Protein AF-0000000066423997 (afdb_homodimer)

pLDDT: mean 92.12, std 12.65, range [49.78, 98.69]

Radius of gyration: 15.29 Å; Cα contacts (8 Å, |Δi|>4): 225; chains: 2; bounding box: 34×42×29 Å

Solvent-accessible surface area (backbone atoms only — not comparable to full-atom values): 7311 Å² total; per-residue (Å²): 111,68,66,62,54,54,56,70,49,22,7,72,82,79,64,67,49,56,46,35,30,30,34,28,83,81,26,38,47,41,27,20,66,71,60,44,55,60,49,66,69,44,59,75,93,70,28,45,41,92,85,78,58,48,65,55,78,47,75,43,70,52,41,120,112,68,67,62,54,54,58,70,50,24,7,72,83,79,63,67,48,57,46,35,30,29,34,26,82,81,27,38,48,41,27,22,68,70,60,43,55,59,50,67,69,45,58,73,94,69,29,46,40,90,85,78,58,49,65,54,76,46,74,43,71,53,40,121

Organism: Mus musculus (NCBI:txid10090)

Secondary structure (DSSP, 8-state):
-HHHHHHHTB-TTTSSSBP-EEEETTTEEEE-HHHHHHHHTS-GGG-B-TTT-PBP-EEEE-B-/-HHHHHHHTB-TTTSSSBP-EEEETTTEEEE-HHHHHHHHTS-GGG-B-TTT-PBP-EEEE-B-

Structure (mmCIF, N/CA/C/O backbone):
data_AF-0000000066423997-model_v1
#
loop_
_entity.id
_entity.type
_entity.pdbx_description
1 polymer 'E3 ubiquitin-protein ligase RNF26'
#
loop_
_atom_site.group_PDB
_atom_site.id
_atom_site.type_symbol
_atom_site.label_atom_id
_atom_site.label_alt_id
_atom_site.label_comp_id
_atom_site.label_asym_id
_atom_site.label_entity_id
_atom_site.label_seq_id
_atom_site.pdbx_PDB_ins_code
_atom_site.Cartn_x
_atom_site.Cartn_y
_atom_site.Cartn_z
_atom_site.occupancy
_atom_site.B_iso_or_equiv
_atom_site.auth_seq_id
_atom_site.auth_comp_id
_atom_site.auth_asym_id
_atom_site.auth_atom_id
_atom_site.pdbx_PDB_model_num
ATOM 1 N N . MET A 1 1 ? -22.25 -0.874 8.453 1 52.28 1 MET A N 1
ATOM 2 C CA . MET A 1 1 ? -21 -1.604 8.328 1 52.28 1 MET A CA 1
ATOM 3 C C . MET A 1 1 ? -20.281 -1.254 7.027 1 52.28 1 MET A C 1
ATOM 5 O O . MET A 1 1 ? -19.078 -1.011 7.016 1 52.28 1 MET A O 1
ATOM 9 N N . LEU A 1 2 ? -21.062 -1.068 5.938 1 50.59 2 LEU A N 1
ATOM 10 C CA . LEU A 1 2 ? -20.484 -0.708 4.645 1 50.59 2 L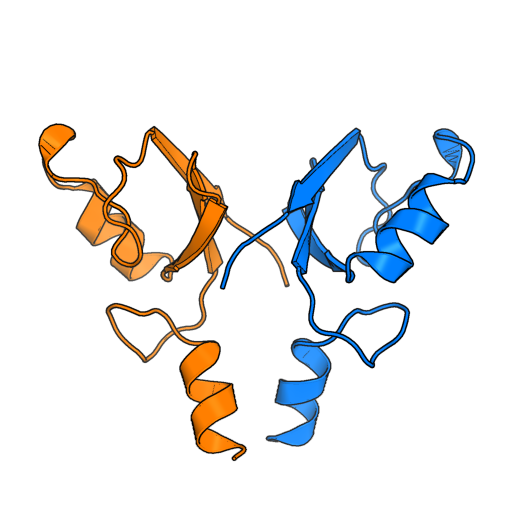EU A CA 1
ATOM 11 C C . LEU A 1 2 ? -19.859 0.681 4.691 1 50.59 2 LEU A C 1
ATOM 13 O O . LEU A 1 2 ? -18.75 0.88 4.207 1 50.59 2 LEU A O 1
ATOM 17 N N . LYS A 1 3 ? -20.469 1.646 5.34 1 58.78 3 LYS A N 1
ATOM 18 C CA . LYS A 1 3 ? -19.969 3.016 5.41 1 58.78 3 LYS A CA 1
ATOM 19 C C . LYS A 1 3 ? -18.625 3.074 6.129 1 58.78 3 LYS A C 1
ATOM 21 O O . LYS A 1 3 ? -17.734 3.812 5.719 1 58.78 3 LYS A O 1
ATOM 26 N N . GLU A 1 4 ? -18.547 2.336 7.254 1 61.56 4 GLU A N 1
ATOM 27 C CA . GLU A 1 4 ? -17.297 2.285 8.023 1 61.56 4 GLU A CA 1
ATOM 28 C C . GLU A 1 4 ? -16.156 1.7 7.188 1 61.56 4 GLU A C 1
ATOM 30 O O . GLU A 1 4 ? -15.023 2.174 7.266 1 61.56 4 GLU A O 1
ATOM 35 N N . GLN A 1 5 ? -16.578 0.732 6.426 1 61.34 5 GLN A N 1
ATOM 36 C CA . GLN A 1 5 ? -15.57 0.101 5.586 1 61.34 5 GLN A CA 1
ATOM 37 C C . GLN A 1 5 ? -15.086 1.056 4.496 1 61.34 5 GLN A C 1
ATOM 39 O O . GLN A 1 5 ? -13.891 1.083 4.176 1 61.34 5 GLN A O 1
ATOM 44 N N . GLU A 1 6 ? -15.938 1.789 3.893 1 62.06 6 GLU A N 1
ATOM 45 C CA . GLU A 1 6 ? -15.578 2.762 2.867 1 62.06 6 GLU A CA 1
ATOM 46 C C . GLU A 1 6 ? -14.68 3.854 3.436 1 62.06 6 GLU A C 1
ATOM 48 O O . GLU A 1 6 ? -13.719 4.273 2.787 1 62.06 6 GLU A O 1
ATOM 53 N N . GLU A 1 7 ? -14.945 4.32 4.641 1 62.72 7 GLU A N 1
ATOM 54 C CA . GLU A 1 7 ? -14.156 5.383 5.262 1 62.72 7 GLU A CA 1
ATOM 55 C C . GLU A 1 7 ? -12.734 4.91 5.566 1 62.72 7 GLU A C 1
ATOM 57 O O . GLU A 1 7 ? -11.805 5.715 5.574 1 62.72 7 GLU A O 1
ATOM 62 N N . ARG A 1 8 ? -12.68 3.594 5.75 1 71.56 8 ARG A N 1
ATOM 63 C CA . ARG A 1 8 ? -11.367 3.037 6.059 1 71.56 8 ARG A CA 1
ATOM 64 C C . ARG A 1 8 ? -10.484 3 4.816 1 71.56 8 ARG A C 1
ATOM 66 O O . ARG A 1 8 ? -9.258 3.002 4.918 1 71.56 8 ARG A O 1
ATOM 73 N N . LYS A 1 9 ? -11.125 3.348 3.709 1 81.56 9 LYS A N 1
ATOM 74 C CA . LYS A 1 9 ? -10.398 3.244 2.451 1 81.56 9 LYS A CA 1
ATOM 75 C C . LYS A 1 9 ? -9.984 4.621 1.936 1 81.56 9 LYS A C 1
ATOM 77 O O . LYS A 1 9 ? -9.242 4.73 0.958 1 81.56 9 LYS A O 1
ATOM 82 N N . LYS A 1 10 ? -10.438 5.605 2.707 1 92.88 10 LYS A N 1
ATOM 83 C CA . LYS A 1 10 ? -10.203 6.961 2.221 1 92.88 10 LYS A CA 1
ATOM 84 C C . LYS A 1 10 ? -9.031 7.609 2.951 1 92.88 10 LYS A C 1
ATOM 86 O O . LYS A 1 10 ? -8.68 7.199 4.059 1 92.88 10 LYS A O 1
ATOM 91 N N . CYS A 1 11 ? -8.414 8.578 2.264 1 96.38 11 CYS A N 1
ATOM 92 C CA . CYS A 1 11 ? -7.363 9.406 2.844 1 96.38 11 CYS A CA 1
ATOM 93 C C . CYS A 1 11 ? -7.762 9.906 4.227 1 96.38 11 CYS A C 1
ATOM 95 O O . CYS A 1 11 ? -8.875 10.406 4.418 1 96.38 11 CYS A O 1
ATOM 97 N N . VAL A 1 12 ? -6.828 9.828 5.18 1 96.5 12 VAL A N 1
ATOM 98 C CA . VAL A 1 12 ? -7.172 10.125 6.566 1 96.5 12 VAL A CA 1
ATOM 99 C C . VAL A 1 12 ? -7.258 11.641 6.766 1 96.5 12 VAL A C 1
ATOM 101 O O . VAL A 1 12 ? -7.836 12.109 7.75 1 96.5 12 VAL A O 1
ATOM 104 N N . ILE A 1 13 ? -6.684 12.352 5.895 1 96.56 13 ILE A N 1
ATOM 105 C CA . ILE A 1 13 ? -6.66 13.805 6.035 1 96.56 13 ILE A CA 1
ATOM 106 C C . ILE A 1 13 ? -7.91 14.406 5.395 1 96.56 13 ILE A C 1
ATOM 108 O O . ILE A 1 13 ? -8.68 15.109 6.055 1 96.56 13 ILE A O 1
ATOM 112 N N . CYS A 1 14 ? -8.133 14.148 4.02 1 97.25 14 CYS A N 1
ATOM 113 C CA . CYS A 1 14 ? -9.25 14.781 3.322 1 97.25 14 CYS A CA 1
ATOM 114 C C . CYS A 1 14 ? -10.531 13.977 3.486 1 97.25 14 CYS A C 1
ATOM 116 O O . CYS A 1 14 ? -11.625 14.477 3.23 1 97.25 14 CYS A O 1
ATOM 118 N N . GLN A 1 15 ? -10.398 12.664 3.76 1 94.75 15 GLN A N 1
ATOM 119 C CA . GLN A 1 15 ? -11.508 11.734 3.936 1 94.75 15 GLN A CA 1
ATOM 120 C C . GLN A 1 15 ? -12.391 11.68 2.688 1 94.75 15 GLN A C 1
ATOM 122 O O . GLN A 1 15 ? -13.586 11.391 2.773 1 94.75 15 GLN A O 1
ATOM 127 N N . ASP A 1 16 ? -11.797 12.039 1.655 1 94.94 16 ASP A N 1
ATOM 128 C CA . ASP A 1 16 ? -12.547 12.109 0.406 1 94.94 16 ASP A CA 1
ATOM 129 C C . ASP A 1 16 ? -11.922 11.227 -0.665 1 94.94 16 ASP A C 1
ATOM 131 O O . ASP A 1 16 ? -12.586 10.352 -1.229 1 94.94 16 ASP A O 1
ATOM 135 N N . GLN A 1 17 ? -10.703 11.398 -0.923 1 95.38 17 GLN A N 1
ATOM 136 C CA . GLN A 1 17 ? -10 10.648 -1.963 1 95.38 17 GLN A CA 1
ATOM 137 C C . GLN A 1 17 ? -9.492 9.312 -1.434 1 95.38 17 GLN A C 1
ATOM 139 O O . GLN A 1 17 ? -9.312 9.148 -0.226 1 95.38 17 GLN A O 1
ATOM 144 N N . SER A 1 18 ? -9.203 8.383 -2.35 1 92.38 18 SER A N 1
ATOM 145 C CA . SER A 1 18 ? -8.648 7.082 -1.992 1 92.38 18 SER A CA 1
ATOM 146 C C . SER A 1 18 ? -7.203 7.203 -1.522 1 92.38 18 SER A C 1
ATOM 148 O O . SER A 1 18 ? -6.477 8.102 -1.96 1 92.38 18 SER A O 1
ATOM 150 N N . LYS A 1 19 ? -6.832 6.262 -0.652 1 94.38 19 LYS A N 1
ATOM 151 C CA . LYS A 1 19 ? -5.434 6.168 -0.242 1 94.38 19 LYS A CA 1
ATOM 152 C C . LYS A 1 19 ? -4.57 5.586 -1.358 1 94.38 19 LYS A C 1
ATOM 154 O O . LYS A 1 19 ? -4.875 4.516 -1.891 1 94.38 19 LYS A O 1
ATOM 159 N N . THR A 1 20 ? -3.469 6.312 -1.665 1 96.12 20 THR A N 1
ATOM 160 C CA . THR A 1 20 ? -2.604 5.777 -2.711 1 96.12 20 THR A CA 1
ATOM 161 C C . THR A 1 20 ? -1.134 5.957 -2.34 1 96.12 20 THR A C 1
ATOM 163 O O . THR A 1 20 ? -0.244 5.594 -3.111 1 96.12 20 THR A O 1
ATOM 166 N N . VAL A 1 21 ? -0.843 6.492 -1.159 1 98.12 21 VAL A N 1
ATOM 167 C CA . VAL A 1 21 ? 0.542 6.785 -0.807 1 98.12 21 VAL A CA 1
ATOM 168 C C . VAL A 1 21 ? 0.913 6.055 0.482 1 98.12 21 VAL A C 1
ATOM 170 O O . VAL A 1 21 ? 0.24 6.203 1.504 1 98.12 21 VAL A O 1
ATOM 173 N N . LEU A 1 22 ? 1.972 5.332 0.391 1 98.44 22 LEU A N 1
ATOM 174 C CA . LEU A 1 22 ? 2.576 4.609 1.503 1 98.44 22 LEU A CA 1
ATOM 175 C C . LEU A 1 22 ? 3.699 5.426 2.135 1 98.44 22 LEU A C 1
ATOM 177 O O . LEU A 1 22 ? 4.523 6.008 1.428 1 98.44 22 LEU A O 1
ATOM 181 N N . LEU A 1 23 ? 3.67 5.426 3.434 1 98.69 23 LEU A N 1
ATOM 182 C CA . LEU A 1 23 ? 4.699 6.18 4.141 1 98.69 23 LEU A CA 1
ATOM 183 C C . LEU A 1 23 ? 5.785 5.25 4.672 1 98.69 23 LEU A C 1
ATOM 185 O O . LEU A 1 23 ? 5.48 4.215 5.273 1 98.69 23 LEU A O 1
ATOM 189 N N . LEU A 1 24 ? 6.957 5.645 4.391 1 98.5 24 LEU A N 1
ATOM 190 C CA . LEU A 1 24 ? 8.086 4.863 4.887 1 98.5 24 LEU A CA 1
ATOM 191 C C . LEU A 1 24 ? 8.844 5.629 5.969 1 98.5 24 LEU A C 1
ATOM 193 O O . LEU A 1 24 ? 9.031 6.844 5.859 1 98.5 24 LEU A O 1
ATOM 197 N N . PRO A 1 25 ? 9.32 4.984 7.105 1 98.19 25 PRO A N 1
ATOM 198 C CA . PRO A 1 25 ? 9.469 3.529 7.172 1 98.19 25 PRO A CA 1
ATOM 199 C C . PRO A 1 25 ? 8.297 2.848 7.875 1 98.19 25 PRO A C 1
ATOM 201 O O . PRO A 1 25 ? 8.281 1.621 8.016 1 98.19 25 PRO A O 1
ATOM 204 N N . CYS A 1 26 ? 7.281 3.605 8.227 1 98.62 26 CYS A N 1
ATOM 205 C CA . CYS A 1 26 ? 6.277 3.027 9.117 1 98.62 26 CYS A CA 1
ATOM 206 C C . CYS A 1 26 ? 5.344 2.098 8.352 1 98.62 26 CYS A C 1
ATOM 208 O O . CYS A 1 26 ? 4.656 1.268 8.945 1 98.62 26 CYS A O 1
ATOM 210 N N . ARG A 1 27 ? 5.258 2.27 7.039 1 98.44 27 ARG A N 1
ATOM 211 C CA . ARG A 1 27 ? 4.527 1.422 6.102 1 98.44 27 ARG A CA 1
ATOM 212 C C . ARG A 1 27 ? 3.02 1.577 6.285 1 98.44 27 ARG A C 1
ATOM 214 O O . ARG A 1 27 ? 2.262 0.63 6.062 1 98.44 27 ARG A O 1
ATOM 221 N N . HIS A 1 28 ? 2.523 2.701 6.703 1 98 28 HIS A N 1
ATOM 222 C CA . HIS A 1 28 ? 1.096 2.996 6.703 1 98 28 HIS A CA 1
ATOM 223 C C . HIS A 1 28 ? 0.647 3.535 5.348 1 98 28 HIS A C 1
ATOM 225 O O . HIS A 1 28 ? 1.248 4.473 4.82 1 98 28 HIS A O 1
ATOM 231 N N . LEU A 1 29 ? -0.335 2.932 4.844 1 97.19 29 LEU A N 1
ATOM 232 C CA . LEU A 1 29 ? -1.066 3.424 3.682 1 97.19 29 LEU A CA 1
ATOM 233 C C . LEU A 1 29 ? -2.264 4.266 4.109 1 97.19 29 LEU A C 1
ATOM 235 O O . LEU A 1 29 ? -3.303 3.725 4.496 1 97.19 29 LEU A O 1
ATOM 239 N N . CYS A 1 30 ? -2.082 5.734 3.943 1 96.75 30 CYS A N 1
ATOM 240 C CA . CYS A 1 30 ? -3.129 6.488 4.625 1 96.75 30 CYS A CA 1
ATOM 241 C C . CYS A 1 30 ? -3.42 7.793 3.895 1 96.75 30 CYS A C 1
ATOM 243 O O . CYS A 1 30 ? -4.293 8.562 4.309 1 96.75 30 CYS A O 1
ATOM 245 N N . LEU A 1 31 ? -2.717 8.078 2.848 1 97.94 31 LEU A N 1
ATOM 246 C CA . LEU A 1 31 ? -2.854 9.398 2.244 1 97.94 31 LEU A CA 1
ATOM 247 C C . LEU A 1 31 ? -3.176 9.289 0.757 1 97.94 31 LEU A C 1
ATOM 249 O O . LEU A 1 31 ? -2.818 8.297 0.114 1 97.94 31 LEU A O 1
ATOM 253 N N . CYS A 1 32 ? -3.799 10.289 0.288 1 97.62 32 CYS A 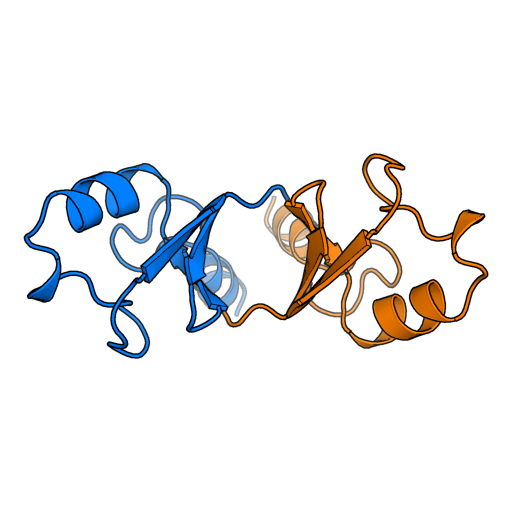N 1
ATOM 254 C CA . CYS A 1 32 ? -3.867 10.508 -1.153 1 97.62 32 CYS A CA 1
ATOM 255 C C . CYS A 1 32 ? -2.699 11.359 -1.634 1 97.62 32 CYS A C 1
ATOM 257 O O . CYS A 1 32 ? -1.951 11.906 -0.823 1 97.62 32 CYS A O 1
ATOM 259 N N . GLN A 1 33 ? -2.645 11.422 -2.893 1 98 33 GLN A N 1
ATOM 260 C CA . GLN A 1 33 ? -1.514 12.156 -3.449 1 98 33 GLN A CA 1
ATOM 261 C C . GLN A 1 33 ? -1.597 13.641 -3.104 1 98 33 GLN A C 1
ATOM 263 O O . GLN A 1 33 ? -0.594 14.25 -2.73 1 98 33 GLN A O 1
ATOM 268 N N . ALA A 1 34 ? -2.746 14.211 -3.188 1 98.25 34 ALA A N 1
ATOM 269 C CA . ALA A 1 34 ? -2.912 15.648 -2.971 1 98.25 34 ALA A CA 1
ATOM 270 C C . ALA A 1 34 ? -2.551 16.031 -1.538 1 98.25 34 ALA A C 1
ATOM 272 O O . ALA A 1 34 ? -1.794 16.984 -1.314 1 98.25 34 ALA A O 1
ATOM 273 N N . CYS A 1 35 ? -2.998 15.297 -0.601 1 98.38 35 CYS A N 1
ATOM 274 C CA . CYS A 1 35 ? -2.717 15.586 0.801 1 98.38 35 CYS A CA 1
ATOM 275 C C . CYS A 1 35 ? -1.248 15.352 1.125 1 98.38 35 CYS A C 1
ATOM 277 O O . CYS A 1 35 ? -0.669 16.047 1.957 1 98.38 35 CYS A O 1
ATOM 279 N N . THR A 1 36 ? -0.672 14.305 0.505 1 98.5 36 THR A N 1
ATOM 280 C CA . THR A 1 36 ? 0.751 14.047 0.691 1 98.5 36 THR A CA 1
ATOM 281 C C . THR A 1 36 ? 1.582 15.25 0.258 1 98.5 36 THR A C 1
ATOM 283 O O . THR A 1 36 ? 2.516 15.648 0.956 1 98.5 36 THR A O 1
ATOM 286 N N . GLU A 1 37 ? 1.218 15.766 -0.87 1 98.25 37 GLU A N 1
ATOM 287 C CA . GLU A 1 37 ? 1.96 16.906 -1.394 1 98.25 37 GLU A CA 1
ATOM 288 C C . GLU A 1 37 ? 1.916 18.094 -0.425 1 98.25 37 GLU A C 1
ATOM 290 O O . GLU A 1 37 ? 2.922 18.781 -0.225 1 98.25 37 GLU A O 1
ATOM 295 N N . ILE A 1 38 ? 0.777 18.312 0.109 1 97.75 38 ILE A N 1
ATOM 296 C CA . ILE A 1 38 ? 0.623 19.391 1.084 1 97.75 38 ILE A CA 1
ATOM 297 C C . ILE A 1 38 ? 1.493 19.094 2.307 1 97.75 38 ILE A C 1
ATOM 299 O O . ILE A 1 38 ? 2.215 19.984 2.781 1 97.75 38 ILE A O 1
ATOM 303 N N . LEU A 1 39 ? 1.481 17.875 2.838 1 97.81 39 LEU A N 1
ATOM 304 C CA . LEU A 1 39 ? 2.258 17.453 3.998 1 97.81 39 LEU A CA 1
ATOM 305 C C . LEU A 1 39 ? 3.754 17.594 3.736 1 97.81 39 LEU A C 1
ATOM 307 O O . LEU A 1 39 ? 4.504 18.016 4.621 1 97.81 39 LEU A O 1
ATOM 311 N N . MET A 1 40 ? 4.156 17.281 2.539 1 97.38 40 MET A N 1
ATOM 312 C CA . MET A 1 40 ? 5.578 17.234 2.221 1 97.38 40 MET A CA 1
ATOM 313 C C . MET A 1 40 ? 6.137 18.625 2.01 1 97.38 40 MET A C 1
ATOM 315 O O . MET A 1 40 ? 7.352 18.812 1.894 1 97.38 40 MET A O 1
ATOM 319 N N . ARG A 1 41 ? 5.32 19.609 1.993 1 97.25 41 ARG A N 1
ATOM 320 C CA . ARG A 1 41 ? 5.77 20.984 1.884 1 97.25 41 ARG A CA 1
ATOM 321 C C . ARG A 1 41 ? 6.25 21.516 3.232 1 97.25 41 ARG A C 1
ATOM 323 O O . ARG A 1 41 ? 6.918 22.547 3.297 1 97.25 41 ARG A O 1
ATOM 330 N N . HIS A 1 42 ? 5.945 20.875 4.281 1 96.5 42 HIS A N 1
ATOM 331 C CA . HIS A 1 42 ? 6.363 21.281 5.617 1 96.5 42 HIS A CA 1
ATOM 332 C C . HIS A 1 42 ? 7.832 20.938 5.863 1 96.5 42 HIS A C 1
ATOM 334 O O . HIS A 1 42 ? 8.398 20.094 5.172 1 96.5 42 HIS A O 1
ATOM 340 N N . PRO A 1 43 ? 8.445 21.641 6.785 1 96.75 43 PRO A N 1
ATOM 341 C CA . PRO A 1 43 ? 9.812 21.234 7.16 1 96.75 43 PRO A CA 1
ATOM 342 C C . PRO A 1 43 ? 9.906 19.766 7.566 1 96.75 43 PRO A C 1
ATOM 344 O O . PRO A 1 43 ? 8.945 19.203 8.094 1 96.75 43 PRO A O 1
ATOM 347 N N . VAL A 1 44 ? 11.078 19.156 7.277 1 95.56 44 VAL A N 1
ATOM 348 C CA . VAL A 1 44 ? 11.305 17.734 7.453 1 95.56 44 VAL A CA 1
ATOM 349 C C . VAL A 1 44 ? 10.891 17.312 8.859 1 95.56 44 VAL A C 1
ATOM 351 O O . VAL A 1 44 ? 10.289 16.25 9.047 1 95.56 44 VAL A O 1
ATOM 354 N N . TYR A 1 45 ? 11.18 18.203 9.82 1 96 45 TYR A N 1
ATOM 355 C CA . TYR A 1 45 ? 10.953 17.844 11.211 1 96 45 TYR A CA 1
ATOM 356 C C . TYR A 1 45 ? 9.461 17.812 11.531 1 96 45 TYR A C 1
ATOM 358 O O . TYR A 1 45 ? 9.062 17.312 12.586 1 96 45 TYR A O 1
ATOM 366 N N . HIS A 1 46 ? 8.578 18.266 10.664 1 96.12 46 HIS A N 1
ATOM 367 C CA . HIS A 1 46 ? 7.137 18.266 10.875 1 96.12 46 HIS A CA 1
ATOM 368 C C . HIS A 1 46 ? 6.445 17.234 10 1 96.12 46 HIS A C 1
ATOM 370 O O . HIS A 1 46 ? 5.219 17.141 9.977 1 96.12 46 HIS A O 1
ATOM 376 N N . ARG A 1 47 ? 7.195 16.484 9.266 1 97.56 47 ARG A N 1
ATOM 377 C CA . ARG A 1 47 ? 6.637 15.477 8.367 1 97.56 47 ARG A CA 1
ATOM 378 C C . ARG A 1 47 ? 6.488 14.141 9.078 1 97.56 47 ARG A C 1
ATOM 380 O O . ARG A 1 47 ? 7.398 13.305 9.039 1 97.56 47 ARG A O 1
ATOM 387 N N . ASN A 1 48 ? 5.281 14.023 9.648 1 98.19 48 ASN A N 1
ATOM 388 C CA . ASN A 1 48 ? 5.023 12.781 10.375 1 98.19 48 ASN A CA 1
ATOM 389 C C . ASN A 1 48 ? 3.801 12.055 9.82 1 98.19 48 ASN A C 1
ATOM 391 O O . ASN A 1 48 ? 2.879 12.68 9.305 1 98.19 48 ASN A O 1
ATOM 395 N N . CYS A 1 49 ? 3.852 10.758 9.844 1 98.5 49 CYS A N 1
ATOM 396 C CA . CYS A 1 49 ? 2.676 9.953 9.523 1 98.5 49 CYS A CA 1
ATOM 397 C C . CYS A 1 49 ? 1.482 10.367 10.375 1 98.5 49 CYS A C 1
ATOM 399 O O . CYS A 1 49 ? 1.58 10.422 11.602 1 98.5 49 CYS A O 1
ATOM 401 N N . PRO A 1 50 ? 0.35 10.594 9.859 1 97.56 50 PRO A N 1
ATOM 402 C CA . PRO A 1 50 ? -0.817 11.031 10.633 1 97.56 50 PRO A CA 1
ATOM 403 C C . PRO A 1 50 ? -1.364 9.938 11.547 1 97.56 50 PRO A C 1
ATOM 405 O O . PRO A 1 50 ? -2.135 10.227 12.469 1 97.56 50 PRO A O 1
ATOM 408 N N . LEU A 1 51 ? -0.953 8.719 11.289 1 97.44 51 LEU A N 1
ATOM 409 C CA . LEU A 1 51 ? -1.525 7.609 12.047 1 97.44 51 LEU A CA 1
ATOM 410 C C . LEU A 1 51 ? -0.635 7.242 13.227 1 97.44 51 LEU A C 1
ATOM 412 O O . LEU A 1 51 ? -1.131 6.977 14.328 1 97.44 51 LEU A O 1
ATOM 416 N N . CYS A 1 52 ? 0.662 7.277 13.07 1 98.19 52 CYS A N 1
ATOM 417 C CA . CYS A 1 52 ? 1.528 6.77 14.133 1 98.19 52 CYS A CA 1
ATOM 418 C C . CYS A 1 52 ? 2.527 7.832 14.57 1 98.19 52 CYS A C 1
ATOM 420 O O . CYS A 1 52 ? 3.301 7.613 15.508 1 98.19 52 CYS A O 1
ATOM 422 N N . ARG A 1 53 ? 2.729 8.875 13.797 1 97.62 53 ARG A N 1
ATOM 423 C CA . ARG A 1 53 ? 3.494 10.07 14.125 1 97.62 53 ARG A CA 1
ATOM 424 C C . ARG A 1 53 ? 4.984 9.844 13.906 1 97.62 53 ARG A C 1
ATOM 426 O O . ARG A 1 53 ? 5.809 10.688 14.273 1 97.62 53 ARG A O 1
ATOM 433 N N . ARG A 1 54 ? 5.305 8.758 13.383 1 98.12 54 ARG A N 1
ATOM 434 C CA . ARG A 1 54 ? 6.711 8.562 13.031 1 98.12 54 ARG A CA 1
ATOM 435 C C . ARG A 1 54 ? 7.113 9.469 11.875 1 98.12 54 ARG A C 1
ATOM 437 O O . ARG A 1 54 ? 6.32 9.703 10.961 1 98.12 54 ARG A O 1
ATOM 444 N N . SER A 1 55 ? 8.383 9.836 11.898 1 98.25 55 SER A N 1
ATOM 445 C CA . SER A 1 55 ? 8.898 10.688 10.828 1 98.25 55 SER A CA 1
ATOM 446 C C . SER A 1 55 ? 8.836 9.969 9.484 1 98.25 55 SER A C 1
ATOM 448 O O . SER A 1 55 ? 9.164 8.789 9.391 1 98.25 55 SER A O 1
ATOM 450 N N . ILE A 1 56 ? 8.477 10.727 8.43 1 98.31 56 ILE A N 1
ATOM 451 C CA . ILE A 1 56 ? 8.438 10.211 7.07 1 98.31 56 ILE A CA 1
ATOM 452 C C . ILE A 1 56 ? 9.805 10.383 6.414 1 98.31 56 ILE A C 1
ATOM 454 O O . ILE A 1 56 ? 10.289 11.508 6.254 1 98.31 56 ILE A O 1
ATOM 458 N N . LEU A 1 57 ? 10.391 9.336 6.074 1 97.75 57 LEU A N 1
ATOM 459 C CA . LEU A 1 57 ? 11.664 9.414 5.371 1 97.75 57 LEU A CA 1
ATOM 460 C C . LEU A 1 57 ? 11.461 9.352 3.861 1 97.75 57 LEU A C 1
ATOM 462 O O . LEU A 1 57 ? 12.172 10.016 3.105 1 97.75 57 LEU A O 1
ATOM 466 N N . GLN A 1 58 ? 10.539 8.57 3.393 1 97.62 58 GLN A N 1
ATOM 467 C CA . GLN A 1 58 ? 10.203 8.406 1.983 1 97.62 58 GLN A CA 1
ATOM 468 C C . GLN A 1 58 ? 8.719 8.102 1.81 1 97.62 58 GLN A C 1
ATOM 470 O O . GLN A 1 58 ? 8.055 7.648 2.748 1 97.62 58 GLN A O 1
ATOM 475 N N . THR A 1 59 ? 8.227 8.398 0.681 1 98.38 59 THR A N 1
ATOM 476 C CA . THR A 1 59 ? 6.883 7.996 0.28 1 98.38 59 THR A CA 1
ATOM 477 C C . THR A 1 59 ? 6.934 7.086 -0.944 1 98.38 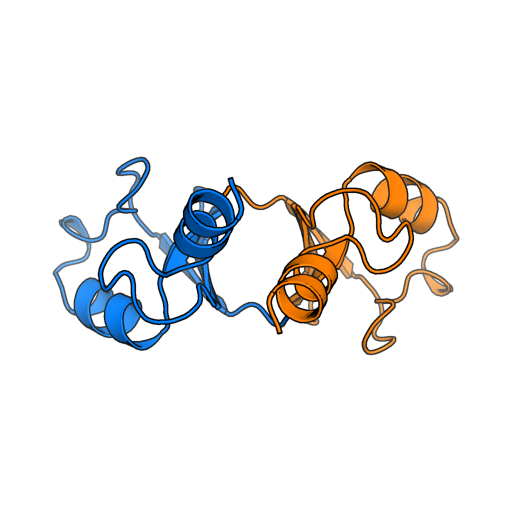59 THR A C 1
ATOM 479 O O . THR A 1 59 ? 7.883 7.141 -1.727 1 98.38 59 THR A O 1
ATOM 482 N N . LEU A 1 60 ? 5.945 6.246 -1.042 1 98.12 60 LEU A N 1
ATOM 483 C CA . LEU A 1 60 ? 5.82 5.352 -2.188 1 98.12 60 LEU A CA 1
ATOM 484 C C . LEU A 1 60 ? 4.379 5.301 -2.684 1 98.12 60 LEU A C 1
ATOM 486 O O . LEU A 1 60 ? 3.451 5.094 -1.895 1 98.12 60 LEU A O 1
ATOM 490 N N . ASN A 1 61 ? 4.203 5.539 -3.953 1 97.75 61 ASN A N 1
ATOM 491 C CA . ASN A 1 61 ? 2.875 5.363 -4.535 1 97.75 61 ASN A CA 1
ATOM 492 C C . ASN A 1 61 ? 2.531 3.887 -4.715 1 97.75 61 ASN A C 1
ATOM 494 O O . ASN A 1 61 ? 3.395 3.084 -5.07 1 97.75 61 ASN A O 1
ATOM 498 N N . VAL A 1 62 ? 1.261 3.607 -4.582 1 96.31 62 VAL A N 1
ATOM 499 C CA . VAL A 1 62 ? 0.804 2.23 -4.738 1 96.31 62 VAL A CA 1
ATOM 500 C C . VAL A 1 62 ? -0.259 2.158 -5.832 1 96.31 62 VAL A C 1
ATOM 502 O O . VAL A 1 62 ? -1.021 3.107 -6.027 1 96.31 62 VAL A O 1
ATOM 505 N N . TYR A 1 63 ? -0.295 1.023 -6.48 1 94.81 63 TYR A N 1
ATOM 506 C CA . TYR A 1 63 ? -1.307 0.792 -7.508 1 94.81 63 TYR A CA 1
ATOM 507 C C . TYR A 1 63 ? -2.273 -0.306 -7.082 1 94.81 63 TYR A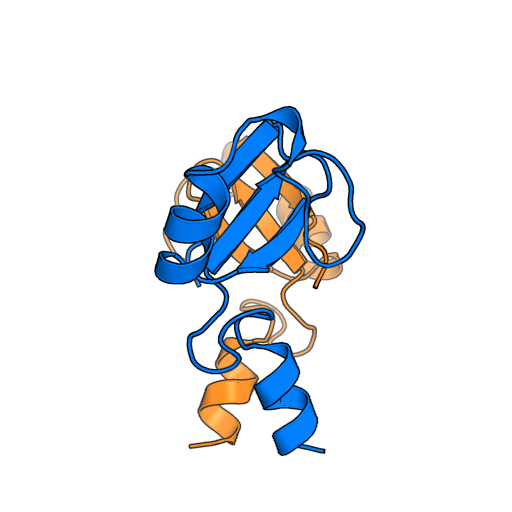 C 1
ATOM 509 O O . TYR A 1 63 ? -1.854 -1.349 -6.574 1 94.81 63 TYR A O 1
ATOM 517 N N . LEU A 1 64 ? -3.547 -0.024 -7.285 1 87.56 64 LEU A N 1
ATOM 518 C CA . LEU A 1 64 ? -4.57 -0.961 -6.836 1 87.56 64 LEU A CA 1
ATOM 519 C C . LEU A 1 64 ? -5.203 -1.686 -8.016 1 87.56 64 LEU A C 1
ATOM 521 O O . LEU A 1 64 ? -5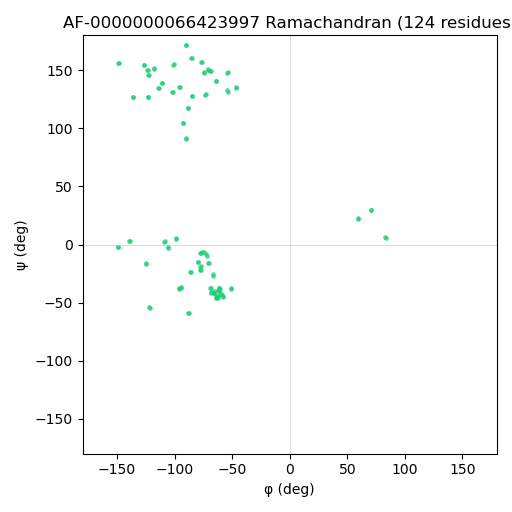.273 -1.139 -9.117 1 87.56 64 LEU A O 1
ATOM 525 N N . MET B 1 1 ? -23 -0.912 -6.469 1 51.66 1 MET B N 1
ATOM 526 C CA . MET B 1 1 ? -21.781 -0.102 -6.477 1 51.66 1 MET B CA 1
ATOM 527 C C . MET B 1 1 ? -20.922 -0.403 -5.254 1 51.66 1 MET B C 1
ATOM 529 O O . MET B 1 1 ? -19.703 -0.562 -5.371 1 51.66 1 MET B O 1
ATOM 533 N N . LEU B 1 2 ? -21.578 -0.648 -4.098 1 49.78 2 LEU B N 1
ATOM 534 C CA . LEU B 1 2 ? -20.859 -0.965 -2.867 1 49.78 2 LEU B CA 1
ATOM 535 C C . LEU B 1 2 ? -20.141 -2.307 -2.988 1 49.78 2 LEU B C 1
ATOM 537 O O . LEU B 1 2 ? -18.984 -2.428 -2.607 1 49.78 2 LEU B O 1
ATOM 541 N N . LYS B 1 3 ? -20.734 -3.311 -3.566 1 58.44 3 LYS B N 1
ATOM 542 C CA . LYS B 1 3 ? -20.156 -4.645 -3.697 1 58.44 3 LYS B CA 1
ATOM 543 C C . LYS B 1 3 ? -18.875 -4.605 -4.539 1 58.44 3 LYS B C 1
ATOM 545 O O . LYS B 1 3 ? -17.891 -5.281 -4.223 1 58.44 3 LYS B O 1
ATOM 550 N N . GLU B 1 4 ? -18.953 -3.854 -5.648 1 60.72 4 GLU B N 1
ATOM 551 C CA . GLU B 1 4 ? -17.797 -3.715 -6.531 1 60.72 4 GLU B CA 1
ATOM 552 C C . GLU B 1 4 ? -16.625 -3.064 -5.805 1 60.72 4 GLU B C 1
ATOM 554 O O . GLU B 1 4 ? -15.469 -3.451 -6.008 1 60.72 4 GLU B O 1
ATOM 559 N N . GLN B 1 5 ? -17.016 -2.119 -4.977 1 60.78 5 GLN B N 1
ATOM 560 C CA . GLN B 1 5 ? -15.961 -1.429 -4.234 1 60.78 5 GLN B CA 1
ATOM 561 C C . GLN B 1 5 ? -15.305 -2.357 -3.215 1 60.78 5 GLN B C 1
ATOM 563 O O . GLN B 1 5 ? -14.086 -2.316 -3.023 1 60.78 5 GLN B O 1
ATOM 568 N N . GLU B 1 6 ? -16.047 -3.15 -2.529 1 61.5 6 GLU B N 1
ATOM 569 C CA . GLU B 1 6 ? -15.523 -4.102 -1.559 1 61.5 6 GLU B CA 1
ATOM 570 C C . GLU B 1 6 ? -14.617 -5.129 -2.23 1 61.5 6 GLU B C 1
ATOM 572 O O . GLU B 1 6 ? -13.57 -5.484 -1.688 1 61.5 6 GLU B O 1
ATOM 577 N N . GLU B 1 7 ? -14.977 -5.594 -3.426 1 62.53 7 GLU B N 1
ATOM 578 C CA . GLU B 1 7 ? -14.188 -6.598 -4.137 1 62.53 7 GLU B CA 1
ATOM 579 C C . GLU B 1 7 ? -12.836 -6.035 -4.566 1 62.53 7 GLU B C 1
ATOM 581 O O . GLU B 1 7 ? -11.859 -6.773 -4.684 1 62.53 7 GLU B O 1
ATOM 586 N N . ARG B 1 8 ? -12.875 -4.707 -4.707 1 71.75 8 ARG B N 1
ATOM 587 C CA . ARG B 1 8 ? -11.633 -4.07 -5.129 1 71.75 8 ARG B CA 1
ATOM 588 C C . ARG B 1 8 ? -10.633 -3.986 -3.975 1 71.75 8 ARG B C 1
ATOM 590 O O . ARG B 1 8 ? -9.43 -3.902 -4.195 1 71.75 8 ARG B O 1
ATOM 597 N N . LYS B 1 9 ? -11.148 -4.387 -2.818 1 82.06 9 LYS B N 1
ATOM 598 C CA . LYS B 1 9 ? -10.297 -4.246 -1.639 1 82.06 9 LYS B CA 1
ATOM 599 C C . LYS B 1 9 ? -9.758 -5.602 -1.186 1 82.06 9 LYS B C 1
ATOM 601 O O . LYS B 1 9 ? -8.922 -5.672 -0.286 1 82.06 9 LYS B O 1
ATOM 606 N N . LYS B 1 10 ? -10.219 -6.605 -1.926 1 92.88 10 LYS B N 1
ATOM 607 C CA . LYS B 1 10 ? -9.852 -7.945 -1.479 1 92.88 10 LYS B CA 1
ATOM 608 C C . LYS B 1 10 ? -8.695 -8.508 -2.307 1 92.88 10 LYS B C 1
ATOM 610 O O . LYS B 1 10 ? -8.469 -8.07 -3.439 1 92.88 10 LYS B O 1
ATOM 615 N N . CYS B 1 11 ? -7.969 -9.438 -1.68 1 96.44 11 CYS B N 1
ATOM 616 C CA . CYS B 1 11 ? -6.91 -10.188 -2.35 1 96.44 11 CYS B CA 1
ATOM 617 C C . CYS B 1 11 ? -7.383 -10.711 -3.699 1 96.44 11 CYS B C 1
ATOM 619 O O . CYS B 1 11 ? -8.469 -11.289 -3.801 1 96.44 11 CYS B O 1
ATOM 621 N N . VAL B 1 12 ? -6.543 -10.555 -4.734 1 96.5 12 VAL B N 1
ATOM 622 C CA . VAL B 1 12 ? -6.977 -10.875 -6.09 1 96.5 12 VAL B CA 1
ATOM 623 C C . VAL B 1 12 ? -6.977 -12.391 -6.293 1 96.5 12 VAL B C 1
ATOM 625 O O . VAL B 1 12 ? -7.598 -12.898 -7.227 1 96.5 12 VAL B O 1
ATOM 628 N N . ILE B 1 13 ? -6.285 -13.07 -5.457 1 9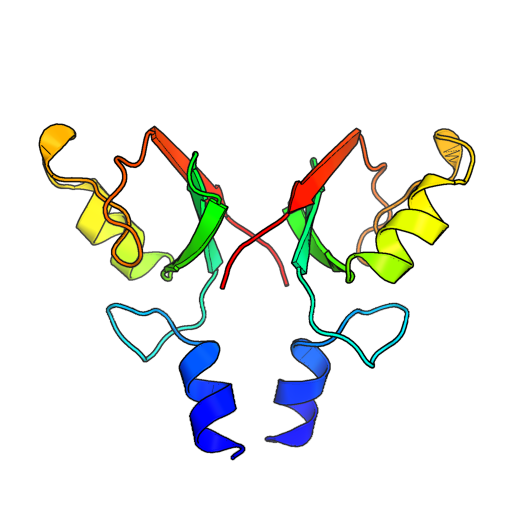6.62 13 ILE B N 1
ATOM 629 C CA . ILE B 1 13 ? -6.176 -14.516 -5.609 1 96.62 13 ILE B CA 1
ATOM 630 C C . ILE B 1 13 ? -7.328 -15.195 -4.875 1 96.62 13 ILE B C 1
ATOM 632 O O . ILE B 1 13 ? -8.086 -15.961 -5.473 1 96.62 13 ILE B O 1
ATOM 636 N N . CYS B 1 14 ? -7.457 -14.953 -3.494 1 97.25 14 CYS B N 1
ATOM 637 C CA . CYS B 1 14 ? -8.461 -15.664 -2.711 1 97.25 14 CYS B CA 1
ATOM 638 C C . CYS B 1 14 ? -9.805 -14.945 -2.76 1 97.25 14 CYS B C 1
ATOM 640 O O . CYS B 1 14 ? -10.836 -15.523 -2.414 1 97.25 14 CYS B O 1
ATOM 642 N N . GLN B 1 15 ? -9.781 -13.641 -3.033 1 94.88 15 GLN B N 1
ATOM 643 C CA . GLN B 1 15 ? -10.961 -12.789 -3.107 1 94.88 15 GLN B CA 1
ATOM 644 C C . GLN B 1 15 ? -11.727 -12.797 -1.789 1 94.88 15 GLN B C 1
ATOM 646 O O . GLN B 1 15 ? -12.945 -12.586 -1.771 1 94.88 15 GLN B O 1
ATOM 651 N N . ASP B 1 16 ? -11.023 -13.125 -0.822 1 95 16 ASP B N 1
ATOM 652 C CA . ASP B 1 16 ? -11.664 -13.258 0.485 1 95 16 ASP B CA 1
ATOM 653 C C . ASP B 1 16 ? -11.016 -12.32 1.506 1 95 16 ASP B C 1
ATOM 655 O O . ASP B 1 16 ? -11.695 -11.508 2.127 1 95 16 ASP B O 1
ATOM 659 N N . GLN B 1 17 ? -9.781 -12.398 1.662 1 95.44 17 GLN B N 1
ATOM 660 C CA . GLN B 1 17 ? -9.047 -11.602 2.645 1 95.44 17 GLN B CA 1
ATOM 661 C C . GLN B 1 17 ? -8.68 -10.234 2.076 1 95.44 17 GLN B C 1
ATOM 663 O O 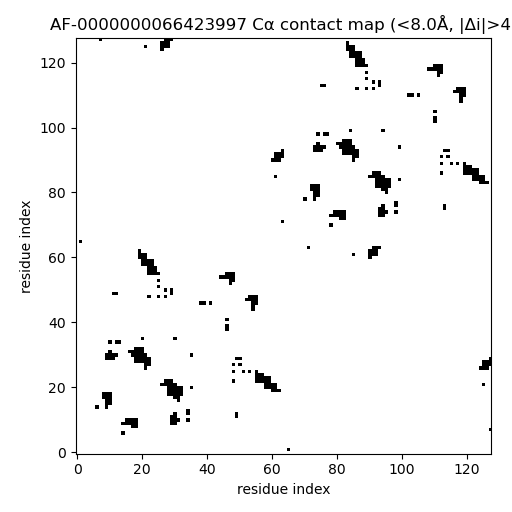. GLN B 1 17 ? -8.609 -10.062 0.858 1 95.44 17 GLN B O 1
ATOM 668 N N . SER B 1 18 ? -8.383 -9.281 2.961 1 92.5 18 SER B N 1
ATOM 669 C CA . SER B 1 18 ? -7.949 -7.945 2.562 1 92.5 18 SER B CA 1
ATOM 670 C C . SER B 1 18 ? -6.543 -7.969 1.975 1 92.5 18 SER B C 1
ATOM 672 O O . SER B 1 18 ? -5.719 -8.797 2.357 1 92.5 18 SER B O 1
ATOM 674 N N . LYS B 1 19 ? -6.32 -7.016 1.067 1 94.44 19 LYS B N 1
ATOM 675 C CA . LYS B 1 19 ? -4.969 -6.824 0.548 1 94.44 19 LYS B CA 1
ATOM 676 C C . LYS B 1 19 ? -4.066 -6.172 1.592 1 94.44 19 LYS B C 1
ATOM 678 O O . LYS B 1 19 ? -4.406 -5.125 2.148 1 94.44 19 LYS B O 1
ATOM 683 N N . THR B 1 20 ? -2.881 -6.805 1.805 1 96.19 20 THR B N 1
ATOM 684 C CA . THR B 1 20 ? -1.973 -6.203 2.775 1 96.19 20 THR B CA 1
ATOM 685 C C . THR B 1 20 ? -0.53 -6.281 2.285 1 96.19 20 THR B C 1
ATOM 687 O O . THR B 1 20 ? 0.392 -5.855 2.984 1 96.19 20 THR B O 1
ATOM 690 N N . VAL B 1 21 ? -0.317 -6.793 1.074 1 98.12 21 VAL B N 1
ATOM 691 C CA . VAL B 1 21 ? 1.052 -6.996 0.609 1 98.12 21 VAL B CA 1
ATOM 692 C C . VAL B 1 21 ? 1.267 -6.242 -0.703 1 98.12 21 VAL B C 1
ATOM 694 O O . VAL B 1 21 ? 0.521 -6.438 -1.666 1 98.12 21 VAL B O 1
ATOM 697 N N . LEU B 1 22 ? 2.285 -5.453 -0.705 1 98.44 22 LEU B N 1
ATOM 698 C CA . LEU B 1 22 ? 2.75 -4.695 -1.86 1 98.44 22 LEU B CA 1
ATOM 699 C C . LEU B 1 22 ? 3.871 -5.438 -2.582 1 98.44 22 LEU B C 1
ATOM 701 O O . LEU B 1 22 ? 4.785 -5.961 -1.943 1 98.44 22 LEU B O 1
ATOM 705 N N . LEU B 1 23 ? 3.738 -5.438 -3.865 1 98.69 23 LEU B N 1
ATOM 706 C CA . LEU B 1 23 ? 4.758 -6.125 -4.652 1 98.69 23 LEU B CA 1
ATOM 707 C C . LEU B 1 23 ? 5.73 -5.125 -5.27 1 98.69 23 LEU B C 1
ATOM 709 O O . LEU B 1 23 ? 5.309 -4.117 -5.844 1 98.69 23 LEU B O 1
ATOM 713 N N . LEU B 1 24 ? 6.957 -5.438 -5.09 1 98.5 24 LEU B N 1
ATOM 714 C CA . LEU B 1 24 ? 7.988 -4.586 -5.676 1 98.5 24 LEU B CA 1
ATOM 715 C C . LEU B 1 24 ? 8.703 -5.305 -6.816 1 98.5 24 LEU B C 1
ATOM 717 O O . LEU B 1 24 ? 8.977 -6.5 -6.727 1 98.5 24 LEU B O 1
ATOM 721 N N . PRO B 1 25 ? 9.039 -4.645 -7.984 1 98.19 25 PRO B N 1
ATOM 722 C CA . PRO B 1 25 ? 9.086 -3.182 -8.055 1 98.19 25 PRO B CA 1
ATOM 723 C C . PRO B 1 25 ? 7.812 -2.586 -8.656 1 98.19 25 PRO B C 1
ATOM 725 O O . PRO B 1 25 ? 7.707 -1.364 -8.797 1 98.19 25 PRO B O 1
ATOM 728 N N . CYS B 1 26 ? 6.816 -3.406 -8.93 1 98.62 26 CYS B N 1
ATOM 729 C CA . CYS B 1 26 ? 5.707 -2.902 -9.727 1 98.62 26 CYS B CA 1
ATOM 730 C C . CYS B 1 26 ? 4.777 -2.037 -8.883 1 98.62 26 CYS B C 1
ATOM 732 O O . CYS B 1 26 ? 3.984 -1.264 -9.422 1 98.62 26 CYS B O 1
ATOM 734 N N . ARG B 1 27 ? 4.809 -2.207 -7.57 1 98.44 27 ARG B N 1
ATOM 735 C CA . ARG B 1 27 ? 4.102 -1.407 -6.574 1 98.44 27 ARG B CA 1
ATOM 736 C C . ARG B 1 27 ? 2.602 -1.665 -6.629 1 98.44 27 ARG B C 1
ATOM 738 O O . ARG B 1 27 ? 1.802 -0.772 -6.34 1 98.44 27 ARG B O 1
ATOM 745 N N . HIS B 1 28 ? 2.152 -2.814 -7.012 1 98 28 HIS B N 1
ATOM 746 C CA . HIS B 1 28 ? 0.753 -3.207 -6.891 1 98 28 HIS B CA 1
ATOM 747 C C . HIS B 1 28 ? 0.456 -3.771 -5.504 1 98 28 HIS B C 1
ATOM 749 O O . HIS B 1 28 ? 1.156 -4.668 -5.031 1 98 28 HIS B O 1
ATOM 755 N N . LEU B 1 29 ? -0.527 -3.225 -4.922 1 97.19 29 LEU B N 1
ATOM 756 C CA . LEU B 1 29 ? -1.123 -3.762 -3.705 1 97.19 29 LEU B CA 1
ATOM 757 C C . LEU B 1 29 ? -2.291 -4.688 -4.031 1 97.19 29 LEU B C 1
ATOM 759 O O . LEU B 1 29 ? -3.393 -4.223 -4.332 1 97.19 29 LEU B O 1
ATOM 763 N N . CYS B 1 30 ? -1.988 -6.137 -3.867 1 96.81 30 CYS B N 1
ATOM 764 C CA . CYS B 1 30 ? -3.033 -6.961 -4.465 1 96.81 30 CYS B CA 1
ATOM 765 C C . CYS B 1 30 ? -3.176 -8.281 -3.719 1 96.81 30 CYS B C 1
ATOM 767 O O . CYS B 1 30 ? -4.023 -9.109 -4.066 1 96.81 30 CYS B O 1
ATOM 769 N N . LEU B 1 31 ? -2.377 -8.516 -2.74 1 98 31 LEU B N 1
ATOM 770 C CA . LEU B 1 31 ? -2.373 -9.844 -2.137 1 98 31 LEU B CA 1
ATOM 771 C C . LEU B 1 31 ? -2.578 -9.75 -0.627 1 98 31 LEU B C 1
ATOM 773 O O . LEU B 1 31 ? -2.236 -8.742 -0.01 1 98 31 LEU B O 1
ATOM 777 N N . CYS B 1 32 ? -3.09 -10.805 -0.104 1 97.69 32 CYS B N 1
ATOM 778 C CA . CYS B 1 32 ? -3.025 -11.023 1.337 1 97.69 32 CYS B CA 1
ATOM 779 C C . CYS B 1 32 ? -1.768 -11.789 1.717 1 97.69 32 CYS B C 1
ATOM 781 O O . CYS B 1 32 ? -1.052 -12.289 0.845 1 97.69 32 CYS B O 1
ATOM 783 N N . GLN B 1 33 ? -1.595 -11.844 2.959 1 98 33 GLN B N 1
ATOM 784 C CA . GLN B 1 33 ? -0.372 -12.5 3.416 1 98 33 GLN B CA 1
ATOM 785 C C . GLN B 1 33 ? -0.384 -13.984 3.076 1 98 33 GLN B C 1
ATOM 787 O O . GLN B 1 33 ? 0.625 -14.531 2.625 1 98 33 GLN B O 1
ATOM 792 N N . ALA B 1 34 ? -1.488 -14.633 3.25 1 98.25 34 ALA B N 1
ATOM 793 C CA . ALA B 1 34 ? -1.572 -16.078 3.043 1 98.25 34 ALA B CA 1
ATOM 794 C C . ALA B 1 34 ? -1.306 -16.438 1.585 1 98.25 34 ALA B C 1
ATOM 796 O O . ALA B 1 34 ? -0.504 -17.328 1.296 1 98.25 34 ALA B O 1
ATOM 797 N N . CYS B 1 35 ? -1.884 -15.75 0.695 1 98.38 35 CYS B N 1
ATOM 798 C CA . CYS B 1 35 ? -1.701 -16.016 -0.727 1 98.38 35 CYS B CA 1
ATOM 799 C C . CYS B 1 35 ? -0.283 -15.68 -1.169 1 98.38 35 CYS B C 1
ATOM 801 O O . CYS B 1 35 ? 0.272 -16.344 -2.049 1 98.38 35 CYS B O 1
ATOM 803 N N . THR B 1 36 ? 0.264 -14.594 -0.595 1 98.5 36 THR B N 1
ATOM 804 C CA . THR B 1 36 ? 1.646 -14.234 -0.897 1 98.5 36 THR B CA 1
ATOM 805 C C . THR B 1 36 ? 2.592 -15.375 -0.538 1 98.5 36 THR B C 1
ATOM 807 O O . THR B 1 36 ? 3.49 -15.711 -1.312 1 98.5 36 THR B O 1
ATOM 810 N N . GLU B 1 37 ? 2.357 -15.922 0.605 1 98.25 37 GLU B N 1
ATOM 811 C CA . GLU B 1 37 ? 3.217 -17.016 1.062 1 98.25 37 GLU B CA 1
ATOM 812 C C . GLU B 1 37 ? 3.176 -18.188 0.096 1 98.25 37 GLU B C 1
ATOM 814 O O . GLU B 1 37 ? 4.207 -18.797 -0.191 1 98.25 37 GLU B O 1
ATOM 819 N N . ILE B 1 38 ? 2.02 -18.484 -0.34 1 97.75 38 ILE B N 1
ATOM 820 C CA . ILE B 1 38 ? 1.86 -19.562 -1.304 1 97.75 38 ILE B CA 1
ATOM 821 C C . ILE B 1 38 ? 2.607 -19.234 -2.592 1 97.75 38 ILE B C 1
ATOM 823 O O . ILE B 1 38 ? 3.346 -20.062 -3.125 1 97.75 38 ILE B O 1
ATOM 827 N N . LEU B 1 39 ? 2.473 -18 -3.105 1 97.75 39 LEU B N 1
ATOM 828 C CA . LEU B 1 39 ? 3.119 -17.531 -4.324 1 97.75 39 LEU B CA 1
ATOM 829 C C . LEU B 1 39 ? 4.637 -17.578 -4.188 1 97.75 39 LEU B C 1
ATOM 831 O O . LEU B 1 39 ? 5.34 -17.938 -5.133 1 97.75 39 LEU B O 1
ATOM 835 N N . MET B 1 40 ? 5.113 -17.219 -3.037 1 97.38 40 MET B N 1
ATOM 836 C CA . MET B 1 40 ? 6.551 -17.078 -2.838 1 97.38 40 MET B CA 1
ATOM 837 C C . MET B 1 40 ? 7.223 -18.438 -2.676 1 97.38 40 MET B C 1
ATOM 839 O O . MET B 1 40 ? 8.453 -18.516 -2.658 1 97.38 40 MET B O 1
ATOM 843 N N . ARG B 1 41 ? 6.469 -19.453 -2.598 1 97.31 41 ARG B N 1
ATOM 844 C CA . ARG B 1 41 ? 7.016 -20.812 -2.525 1 97.31 41 ARG B CA 1
ATOM 845 C C . ARG B 1 41 ? 7.422 -21.312 -3.908 1 97.31 41 ARG B C 1
ATOM 847 O O . ARG B 1 41 ? 8.156 -22.297 -4.027 1 97.31 41 ARG B O 1
ATOM 854 N N . HIS B 1 42 ? 7 -20.688 -4.934 1 96.31 42 HIS B N 1
ATOM 855 C CA . HIS B 1 42 ? 7.34 -21.062 -6.301 1 96.31 42 HIS B CA 1
ATOM 856 C C . HIS B 1 42 ? 8.75 -20.625 -6.66 1 96.31 42 HIS B C 1
ATOM 858 O O . HIS B 1 42 ? 9.312 -19.734 -6.016 1 96.31 42 HIS B O 1
ATOM 864 N N . PRO B 1 43 ? 9.336 -21.281 -7.641 1 96.75 43 PRO B N 1
ATOM 865 C CA . PRO B 1 43 ? 10.633 -20.797 -8.125 1 96.75 43 PRO B CA 1
ATOM 866 C C . PRO B 1 43 ? 10.594 -19.328 -8.539 1 96.75 43 PRO B C 1
ATOM 868 O O . PRO B 1 43 ? 9.555 -18.828 -8.984 1 96.75 43 PRO B O 1
ATOM 871 N N . VAL B 1 44 ? 11.758 -18.641 -8.336 1 95.56 44 VAL B N 1
ATOM 872 C CA . VAL B 1 44 ? 11.867 -17.203 -8.531 1 95.56 44 VAL B CA 1
ATOM 873 C C . VAL B 1 44 ? 11.312 -16.812 -9.898 1 95.56 44 VAL B C 1
ATOM 875 O O . VAL B 1 44 ? 10.633 -15.797 -10.039 1 95.56 44 VAL B O 1
ATOM 878 N N . TYR B 1 45 ? 11.578 -17.688 -10.883 1 95.88 45 TYR B N 1
ATOM 879 C CA . TYR B 1 45 ? 11.219 -17.344 -12.25 1 95.88 45 TYR B CA 1
ATOM 880 C C . TYR B 1 45 ? 9.711 -17.422 -12.453 1 95.88 45 TYR B C 1
ATOM 882 O O . TYR B 1 45 ? 9.188 -16.953 -13.469 1 95.88 45 TYR B O 1
ATOM 890 N N . HIS B 1 46 ? 8.93 -17.922 -11.516 1 96.06 46 HIS B N 1
ATOM 891 C CA . HIS B 1 46 ? 7.477 -18.031 -11.602 1 96.06 46 HIS B CA 1
ATOM 892 C C . HIS B 1 46 ? 6.789 -17.047 -10.672 1 96.06 46 HIS B C 1
ATOM 894 O O . HIS B 1 46 ? 5.562 -17.062 -10.539 1 96.06 46 HIS B O 1
ATOM 900 N N . ARG B 1 47 ? 7.543 -16.25 -10 1 97.56 47 ARG B N 1
ATOM 901 C CA . ARG B 1 47 ? 6.988 -15.289 -9.062 1 97.56 47 ARG B CA 1
ATOM 902 C C . ARG B 1 47 ? 6.688 -13.961 -9.75 1 97.56 47 ARG B C 1
ATOM 904 O O . ARG B 1 47 ? 7.539 -13.07 -9.789 1 97.56 47 ARG B O 1
ATOM 911 N N . ASN B 1 48 ? 5.43 -13.922 -10.211 1 98.19 48 ASN B N 1
ATOM 912 C CA . ASN B 1 48 ? 5.031 -12.711 -10.906 1 98.19 48 ASN B CA 1
ATOM 913 C C . ASN B 1 48 ? 3.811 -12.062 -10.258 1 98.19 48 ASN B C 1
ATOM 915 O O . ASN B 1 48 ? 2.982 -12.75 -9.664 1 98.19 48 ASN B O 1
ATOM 919 N N . CYS B 1 49 ? 3.766 -10.773 -10.289 1 98.5 49 CYS B N 1
ATOM 920 C CA . CYS B 1 49 ? 2.568 -10.055 -9.859 1 98.5 49 CYS B CA 1
ATOM 921 C C . CYS B 1 49 ? 1.338 -10.555 -10.609 1 98.5 49 CYS B C 1
ATOM 923 O O . CYS B 1 49 ? 1.329 -10.602 -11.844 1 98.5 49 CYS B O 1
ATOM 925 N N . PRO B 1 50 ? 0.273 -10.836 -10 1 97.56 50 PRO B N 1
ATOM 926 C CA . PRO B 1 50 ? -0.922 -11.359 -10.672 1 97.56 50 PRO B CA 1
ATOM 927 C C . PRO B 1 50 ? -1.619 -10.312 -11.539 1 97.56 50 PRO B C 1
ATOM 929 O O . PRO B 1 50 ? -2.445 -10.656 -12.383 1 97.56 50 PRO B O 1
ATOM 932 N N . LEU B 1 51 ? -1.271 -9.062 -11.312 1 97.5 51 LEU B N 1
ATOM 933 C CA . LEU B 1 51 ? -1.979 -8 -12.016 1 97.5 51 LEU B CA 1
ATOM 934 C C . LEU B 1 51 ? -1.219 -7.574 -13.266 1 97.5 51 LEU B C 1
ATOM 936 O O . LEU B 1 51 ? -1.821 -7.344 -14.312 1 97.5 51 LEU B O 1
ATOM 940 N N . CYS B 1 52 ? 0.074 -7.531 -13.211 1 98.25 52 CYS B N 1
ATOM 941 C CA . CYS B 1 52 ? 0.813 -6.969 -14.336 1 98.25 52 CYS B CA 1
ATOM 942 C C . CYS B 1 52 ? 1.845 -7.961 -14.867 1 98.25 52 CYS B C 1
ATOM 944 O O . CYS B 1 52 ? 2.521 -7.691 -15.859 1 98.25 52 CYS B O 1
ATOM 946 N N . ARG B 1 53 ? 2.188 -8.977 -14.117 1 97.62 53 ARG B N 1
ATOM 947 C CA . ARG B 1 53 ? 3.002 -10.117 -14.516 1 97.62 53 ARG B CA 1
ATOM 948 C C . ARG B 1 53 ? 4.488 -9.789 -14.414 1 97.62 53 ARG B C 1
ATOM 950 O O . ARG B 1 53 ? 5.332 -10.578 -14.844 1 97.62 53 ARG B O 1
ATOM 957 N N . ARG B 1 54 ? 4.777 -8.68 -13.922 1 98.12 54 ARG B N 1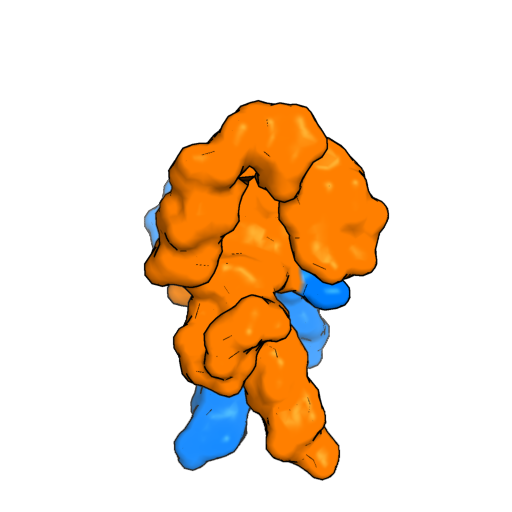
ATOM 958 C CA . ARG B 1 54 ? 6.191 -8.383 -13.688 1 98.12 54 ARG B CA 1
ATOM 959 C C . ARG B 1 54 ? 6.75 -9.258 -12.57 1 98.12 54 ARG B C 1
ATOM 961 O O . ARG B 1 54 ? 6.055 -9.547 -11.594 1 98.12 54 ARG B O 1
ATOM 968 N N . SER B 1 55 ? 8.039 -9.539 -12.703 1 98.25 55 SER B N 1
ATOM 969 C CA . SER B 1 55 ? 8.703 -10.344 -11.68 1 98.25 55 SER B CA 1
ATOM 970 C C . SER B 1 55 ? 8.711 -9.633 -10.336 1 98.25 55 SER B C 1
ATOM 972 O O . SER B 1 55 ? 8.961 -8.43 -10.258 1 98.25 55 SER B O 1
ATOM 974 N N . ILE B 1 56 ? 8.492 -10.414 -9.25 1 98.38 56 ILE B N 1
ATOM 975 C CA . ILE B 1 56 ? 8.523 -9.898 -7.891 1 98.38 56 ILE B CA 1
ATOM 976 C C . ILE B 1 56 ? 9.953 -9.977 -7.344 1 98.38 56 ILE B C 1
ATOM 978 O O . ILE B 1 56 ? 10.516 -11.062 -7.227 1 98.38 56 ILE B O 1
ATOM 982 N N . LEU B 1 57 ? 10.484 -8.891 -7.047 1 97.75 57 LEU B N 1
ATOM 983 C CA . LEU B 1 57 ? 11.812 -8.875 -6.449 1 97.75 57 LEU B CA 1
ATOM 984 C C . LEU B 1 57 ? 11.727 -8.82 -4.93 1 97.75 57 LEU B C 1
ATOM 986 O O . LEU B 1 57 ? 12.539 -9.43 -4.23 1 97.75 57 LEU B O 1
ATOM 990 N N . GLN B 1 58 ? 10.773 -8.117 -4.379 1 97.62 58 GLN B N 1
ATOM 991 C CA . GLN B 1 58 ? 10.539 -7.977 -2.947 1 97.62 58 GLN B CA 1
ATOM 992 C C . GLN B 1 58 ? 9.055 -7.777 -2.652 1 97.62 58 GLN B C 1
ATOM 994 O O . GLN B 1 58 ? 8.289 -7.375 -3.531 1 97.62 58 GLN B O 1
ATOM 999 N N . THR B 1 59 ? 8.688 -8.109 -1.489 1 98.44 59 THR B N 1
ATOM 1000 C CA . THR B 1 59 ? 7.355 -7.801 -0.979 1 98.44 59 THR B CA 1
ATOM 1001 C C . THR B 1 59 ? 7.438 -6.891 0.241 1 98.44 59 THR B C 1
ATOM 1003 O O . THR B 1 59 ? 8.453 -6.879 0.945 1 98.44 59 THR B O 1
ATOM 1006 N N . LEU B 1 60 ? 6.414 -6.109 0.423 1 98.12 60 LEU B N 1
ATOM 1007 C CA . LEU B 1 60 ? 6.328 -5.219 1.576 1 98.12 60 LEU B CA 1
ATOM 1008 C C . LEU B 1 60 ? 4.93 -5.262 2.189 1 98.12 60 LEU B C 1
ATOM 1010 O O . LEU B 1 60 ? 3.932 -5.105 1.483 1 98.12 60 LEU B O 1
ATOM 1014 N N . ASN B 1 61 ? 4.863 -5.508 3.451 1 97.75 61 ASN B N 1
ATOM 1015 C CA . ASN B 1 61 ? 3.58 -5.422 4.141 1 97.75 61 ASN B CA 1
ATOM 1016 C C . ASN B 1 61 ? 3.158 -3.971 4.355 1 97.75 61 ASN B C 1
ATOM 1018 O O . ASN B 1 61 ? 3.994 -3.109 4.637 1 97.75 61 ASN B O 1
ATOM 1022 N N . VAL B 1 62 ? 1.867 -3.783 4.34 1 96.31 62 VAL B N 1
ATOM 1023 C CA . VAL B 1 62 ? 1.337 -2.438 4.539 1 96.31 62 VAL B CA 1
ATOM 1024 C C . VAL B 1 62 ? 0.366 -2.432 5.719 1 96.31 62 VAL B C 1
ATOM 1026 O O . VAL B 1 62 ? -0.303 -3.432 5.984 1 96.31 62 VAL B O 1
ATOM 1029 N N . TYR B 1 63 ? 0.301 -1.287 6.367 1 94.81 63 TYR B N 1
ATOM 1030 C CA . TYR B 1 63 ? -0.634 -1.118 7.477 1 94.81 63 TYR B CA 1
ATOM 1031 C C . TYR B 1 63 ? -1.703 -0.086 7.133 1 94.81 63 TYR B C 1
ATOM 1033 O O . TYR B 1 63 ? -1.396 0.978 6.59 1 94.81 63 TYR B O 1
ATOM 1041 N N . LEU B 1 64 ? -2.934 -0.454 7.453 1 87.81 64 LEU B N 1
ATOM 1042 C CA . LEU B 1 64 ? -4.047 0.417 7.094 1 87.81 64 LEU B CA 1
ATOM 1043 C C . LEU B 1 64 ? -4.621 1.104 8.328 1 87.81 64 LEU B C 1
ATOM 1045 O O . LEU B 1 64 ? -4.559 0.559 9.43 1 87.81 64 LEU B O 1
#

Sequence (128 aa):
MLKEQEERKKCVICQDQSKTVLLLPCRHLCLCQACTEILMRHPVYHRNCPLCRRSILQTLNVYLMLKEQEERKKCVICQDQSKTVLLLPCRHLCLCQACTEILMRHPVYHRNCPLCRRSILQTLNVYL

InterPro domains:
  IPR001841 Zinc finger, RING-type [PS50089] (11-53)
  IPR013083 Zinc finger, RING/FYVE/PHD-type [G3DSA:3.30.40.10] (1-64)

Foldseek 3Di:
DVVVVLLQQPAPPVSPHGFFKAFPDVGDGHHDPVVVVVLVVDPQVSNADPPPGHGGPDMDTHDD/DVVVVLLQQPAPPPSPHGFFKAFPDVGDGHHDPVVVVVLVVDPQVSNADPPPGHGGPDMDTHDD

Nearest PDB structures (foldseek):
  3eb5-assembly1_A-2  TM=9.417E-01  e=1.850E-06  Homo sapiens
  6hpr-assembly1_A  TM=9.456E-01  e=4.094E-06  Homo sapiens
  2yho-assembly3_E  TM=9.172E-01  e=1.865E-05  Homo sapiens
  2yho-assembly1_A  TM=8.925E-01  e=2.316E-05  Homo sapiens
  8ieg-assembly1_B  TM=7.970E-01  e=1.880E-04  Saccharomyces cerevisiae S288C